Protein AF-A0A1G9K7R4-F1 (afdb_monomer)

Secondary structure (DSSP, 8-state):
---------------HHHHHHHHHHHHHHHHHHHHHHHHHHHHHHHH-GGGGGS-HHHHHHHHHHHHHH-SS--HHHHHHHHT--HHHHHHHHHT-

Foldseek 3Di:
DDDDDDDPPPPPPPPDPVVVVVVVVVVVLLVVLLVLLVVLLVVVCVVPVCSVVDDLLVSLVVSLVCLVVPPDDDPVNNVSCVPPDSVNSSVSVVVD

Mean predicted aligned error: 12.78 Å

Structure (mmCIF, N/CA/C/O backbone):
data_AF-A0A1G9K7R4-F1
#
_entry.id   AF-A0A1G9K7R4-F1
#
loop_
_atom_site.group_PDB
_atom_site.id
_atom_site.type_symbol
_atom_site.label_atom_id
_atom_site.label_alt_id
_atom_site.label_comp_id
_atom_site.label_asym_id
_atom_site.label_entity_id
_atom_site.label_seq_id
_atom_site.pdbx_PDB_ins_code
_atom_site.Cartn_x
_atom_site.Cartn_y
_atom_site.Cartn_z
_atom_site.occupancy
_atom_site.B_iso_or_equiv
_atom_site.auth_seq_id
_atom_site.auth_comp_id
_atom_site.auth_asym_id
_atom_site.auth_atom_id
_atom_site.pdbx_PDB_model_num
ATOM 1 N N . MET A 1 1 ? 27.585 -2.795 -66.118 1.00 44.84 1 MET A N 1
ATOM 2 C CA . MET A 1 1 ? 28.753 -2.962 -65.226 1.00 44.84 1 MET A CA 1
ATOM 3 C C . MET A 1 1 ? 28.796 -1.763 -64.285 1.00 44.84 1 MET A C 1
ATOM 5 O O . MET A 1 1 ? 28.727 -0.658 -64.799 1.00 44.84 1 MET A O 1
ATOM 9 N N . ALA A 1 2 ? 28.882 -2.030 -62.970 1.00 41.06 2 ALA A N 1
ATOM 10 C CA . ALA A 1 2 ? 28.893 -1.121 -61.799 1.00 41.06 2 ALA A CA 1
ATOM 11 C C . ALA A 1 2 ? 27.534 -0.468 -61.426 1.00 41.06 2 ALA A C 1
ATOM 13 O O . ALA A 1 2 ? 27.062 0.395 -62.151 1.00 41.06 2 ALA A O 1
ATOM 14 N N . TYR A 1 3 ? 26.742 -0.997 -60.468 1.00 36.97 3 TYR A N 1
ATOM 15 C CA . TYR A 1 3 ? 26.863 -0.949 -58.980 1.00 36.97 3 TYR A CA 1
ATOM 16 C C . TYR A 1 3 ? 26.876 0.496 -58.445 1.00 36.97 3 TYR A C 1
ATOM 18 O O . TYR A 1 3 ? 27.641 1.300 -58.948 1.00 36.97 3 TYR A O 1
ATOM 26 N N . PHE A 1 4 ? 26.173 0.923 -57.394 1.00 39.75 4 PHE A N 1
ATOM 27 C CA . PHE A 1 4 ? 25.068 0.437 -56.561 1.00 39.75 4 PHE A CA 1
ATOM 28 C C . PHE A 1 4 ? 24.702 1.659 -55.682 1.00 39.75 4 PHE A C 1
ATOM 30 O O . PHE A 1 4 ? 25.577 2.438 -55.315 1.00 39.75 4 PHE A O 1
ATOM 37 N N . SER A 1 5 ? 23.417 1.820 -55.394 1.00 41.62 5 SER A N 1
ATOM 38 C CA . SER A 1 5 ? 22.760 2.576 -54.320 1.00 41.62 5 SER A CA 1
ATOM 39 C C . SER A 1 5 ? 23.576 3.501 -53.393 1.00 41.62 5 SER A C 1
ATOM 41 O O . SER A 1 5 ? 24.390 3.070 -52.584 1.00 41.62 5 SER A O 1
ATOM 43 N N . ILE A 1 6 ? 23.208 4.782 -53.472 1.00 44.88 6 ILE A N 1
ATOM 44 C CA . ILE A 1 6 ? 23.091 5.803 -52.416 1.00 44.88 6 ILE A CA 1
ATOM 45 C C . ILE A 1 6 ? 23.391 5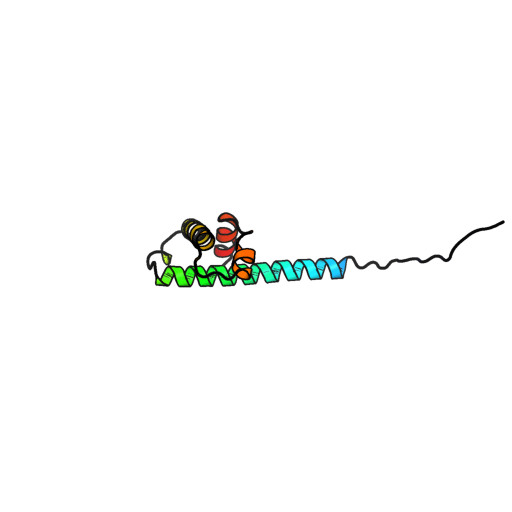.279 -50.997 1.00 44.88 6 ILE A C 1
ATOM 47 O O . ILE A 1 6 ? 22.604 4.541 -50.404 1.00 44.88 6 ILE A O 1
ATOM 51 N N . LEU A 1 7 ? 24.513 5.738 -50.440 1.00 42.84 7 LEU A N 1
ATOM 52 C CA . LEU A 1 7 ? 24.859 5.631 -49.024 1.00 42.84 7 LEU A CA 1
ATOM 53 C C . LEU A 1 7 ? 23.896 6.483 -48.185 1.00 42.84 7 LEU A C 1
ATOM 55 O O . LEU A 1 7 ? 24.132 7.665 -47.942 1.00 42.84 7 LEU A O 1
ATOM 59 N N . ILE A 1 8 ? 22.821 5.859 -47.711 1.00 45.91 8 ILE A N 1
ATOM 60 C CA . ILE A 1 8 ? 22.135 6.284 -46.494 1.00 45.91 8 ILE A CA 1
ATOM 61 C C . ILE A 1 8 ? 23.035 5.852 -45.331 1.00 45.91 8 ILE A C 1
ATOM 63 O O . ILE A 1 8 ? 23.064 4.684 -44.956 1.00 45.91 8 ILE A O 1
ATOM 67 N N . ASN A 1 9 ? 23.822 6.779 -44.784 1.00 37.09 9 ASN A N 1
ATOM 68 C CA . ASN A 1 9 ? 24.470 6.576 -43.492 1.00 37.09 9 ASN A CA 1
ATOM 69 C C . ASN A 1 9 ? 23.542 7.135 -42.407 1.00 37.09 9 ASN A C 1
ATOM 71 O O . ASN A 1 9 ? 23.673 8.276 -41.964 1.00 37.09 9 ASN A O 1
ATOM 75 N N . GLU A 1 10 ? 22.561 6.316 -42.030 1.00 46.81 10 GLU A N 1
ATOM 76 C CA . GLU A 1 10 ? 21.745 6.442 -40.821 1.00 46.81 10 GLU A CA 1
ATOM 77 C C . GLU A 1 10 ? 22.623 6.264 -39.570 1.00 46.81 10 GLU A C 1
ATOM 79 O O . GLU A 1 10 ? 22.520 5.288 -38.836 1.00 46.81 10 GLU A O 1
ATOM 84 N N . ASN A 1 11 ? 23.485 7.234 -39.273 1.00 47.09 11 ASN A N 1
ATOM 85 C CA . ASN A 1 11 ? 24.068 7.372 -37.939 1.00 47.09 11 ASN A CA 1
ATOM 86 C C . ASN A 1 11 ? 23.189 8.290 -37.078 1.00 47.09 11 ASN A C 1
ATOM 88 O O . ASN A 1 11 ? 23.624 9.313 -36.553 1.00 47.09 11 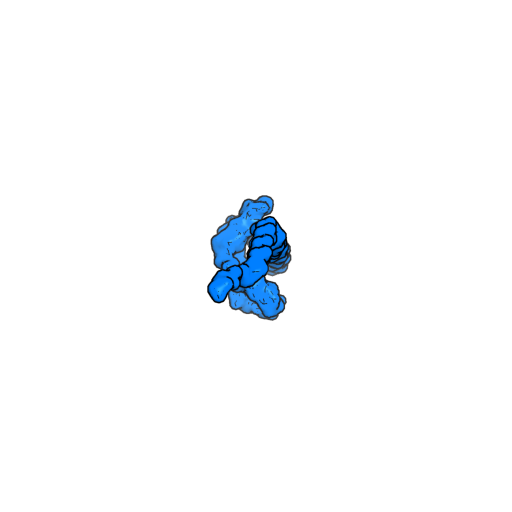ASN A O 1
ATOM 92 N N . SER A 1 12 ? 21.919 7.906 -36.917 1.00 44.88 12 SER A N 1
ATOM 93 C CA . SER A 1 12 ? 21.084 8.413 -35.825 1.00 44.88 12 SER A CA 1
ATOM 94 C C . SER A 1 12 ? 21.474 7.688 -34.542 1.00 44.88 12 SER A C 1
ATOM 96 O O . SER A 1 12 ? 20.811 6.763 -34.079 1.00 44.88 12 SER A O 1
ATOM 98 N N . ASN A 1 13 ? 22.591 8.124 -33.970 1.00 53.00 13 ASN A N 1
ATOM 99 C CA . ASN A 1 13 ? 23.028 7.768 -32.632 1.00 53.00 13 ASN A CA 1
ATOM 100 C C . ASN A 1 13 ? 22.098 8.419 -31.588 1.00 53.00 13 ASN A C 1
ATOM 102 O O . ASN A 1 13 ? 22.468 9.393 -30.936 1.00 53.00 13 ASN A O 1
ATOM 106 N N . ILE A 1 14 ? 20.871 7.903 -31.431 1.00 53.31 14 ILE A N 1
ATOM 107 C CA . ILE A 1 14 ? 19.978 8.289 -30.325 1.00 53.31 14 ILE A CA 1
ATOM 108 C C . ILE A 1 14 ? 19.676 7.090 -29.404 1.00 53.31 14 ILE A C 1
ATOM 110 O O . ILE A 1 14 ? 18.532 6.639 -29.317 1.00 53.31 14 ILE A O 1
ATOM 114 N N . PRO A 1 15 ? 20.662 6.573 -28.649 1.00 49.66 15 PRO A N 1
ATOM 115 C CA . PRO A 1 15 ? 20.386 5.722 -27.492 1.00 49.66 15 PRO A CA 1
ATOM 116 C C . PRO A 1 15 ? 19.823 6.509 -26.286 1.00 49.66 15 PRO A C 1
ATOM 118 O O . PRO A 1 15 ? 19.287 5.910 -25.358 1.00 49.66 15 PRO A O 1
ATOM 121 N N . THR A 1 16 ? 19.863 7.845 -26.291 1.00 55.84 16 THR A N 1
ATOM 122 C CA . THR A 1 16 ? 19.623 8.655 -25.080 1.00 55.84 16 THR A CA 1
ATOM 123 C C . THR A 1 16 ? 18.147 8.949 -24.794 1.00 55.84 16 THR A C 1
ATOM 125 O O . THR A 1 16 ? 17.703 8.833 -23.656 1.00 55.84 16 THR A O 1
ATOM 128 N N . VAL A 1 17 ? 17.333 9.279 -25.804 1.00 53.25 17 VAL A N 1
ATOM 129 C CA . VAL A 1 17 ? 15.932 9.696 -25.566 1.00 53.25 17 VAL A CA 1
ATOM 130 C C . VAL A 1 17 ? 15.048 8.505 -25.180 1.00 53.25 17 VAL A C 1
ATOM 132 O O . VAL A 1 17 ? 14.186 8.616 -24.309 1.00 53.25 17 VAL A O 1
ATOM 135 N N . LYS A 1 18 ? 15.302 7.332 -25.776 1.00 52.06 18 LYS A N 1
ATOM 136 C CA . LYS A 1 18 ? 14.557 6.098 -25.489 1.00 52.06 18 LYS A CA 1
ATOM 137 C C . LYS A 1 18 ? 14.874 5.547 -24.091 1.00 52.06 18 LYS A C 1
ATOM 139 O O . LYS A 1 18 ? 13.969 5.031 -23.442 1.00 52.06 18 LYS A O 1
ATOM 144 N N . ALA A 1 19 ? 16.115 5.705 -23.619 1.00 54.62 19 ALA A N 1
ATOM 145 C CA . ALA A 1 19 ? 16.519 5.374 -22.250 1.00 54.62 19 ALA A CA 1
ATOM 146 C C . ALA A 1 19 ? 15.920 6.362 -21.230 1.00 54.62 19 ALA A C 1
ATOM 148 O O . ALA A 1 19 ? 15.230 5.934 -20.310 1.00 54.62 19 ALA A O 1
ATOM 149 N N . MET A 1 20 ? 16.038 7.677 -21.468 1.00 55.19 20 MET A N 1
ATOM 150 C CA . MET A 1 20 ? 15.481 8.703 -20.569 1.00 55.19 20 MET A CA 1
ATOM 151 C C . MET A 1 20 ? 13.951 8.638 -20.436 1.00 55.19 20 MET A C 1
ATOM 153 O O . MET A 1 20 ? 13.411 8.897 -19.363 1.00 55.19 20 MET A O 1
ATOM 157 N N . MET A 1 21 ? 13.220 8.302 -21.507 1.00 51.84 21 MET A N 1
ATOM 158 C CA . MET A 1 21 ? 11.763 8.119 -21.431 1.00 51.84 21 MET A CA 1
ATOM 159 C C . MET A 1 21 ? 11.357 6.872 -20.639 1.00 51.84 21 MET A C 1
ATOM 161 O O . MET A 1 21 ? 10.274 6.857 -20.054 1.00 51.84 21 MET A O 1
ATOM 165 N N . LYS A 1 22 ? 12.191 5.827 -20.635 1.00 52.81 22 LYS A N 1
ATOM 166 C CA . LYS A 1 22 ? 11.921 4.584 -19.908 1.00 52.81 22 LYS A CA 1
ATOM 167 C C . LYS A 1 22 ? 12.217 4.743 -18.413 1.00 52.81 22 LYS A C 1
ATOM 169 O O . LYS A 1 22 ? 11.396 4.320 -17.604 1.00 52.81 22 LYS A O 1
ATOM 174 N N . ASP A 1 23 ? 13.298 5.442 -18.064 1.00 51.84 23 ASP A N 1
ATOM 175 C CA . ASP A 1 23 ? 13.610 5.802 -16.672 1.00 51.84 23 ASP A CA 1
ATOM 176 C C . ASP A 1 23 ? 12.514 6.675 -16.054 1.00 51.84 23 ASP A C 1
ATOM 178 O O . ASP A 1 23 ? 11.928 6.310 -15.040 1.00 51.84 23 ASP A O 1
ATOM 182 N N . LYS A 1 24 ? 12.115 7.761 -16.736 1.00 54.94 24 LYS A N 1
ATOM 183 C CA . LYS A 1 24 ? 11.067 8.663 -16.225 1.00 54.94 24 LYS A CA 1
ATOM 184 C C . LYS A 1 24 ? 9.732 7.971 -15.954 1.00 54.94 24 LYS A C 1
ATOM 186 O O . LYS A 1 24 ? 9.010 8.388 -15.055 1.00 54.94 24 LYS A O 1
ATOM 191 N N . ARG A 1 25 ? 9.368 6.964 -16.756 1.00 58.09 25 ARG A N 1
ATOM 192 C CA . ARG A 1 25 ? 8.125 6.201 -16.559 1.00 58.09 25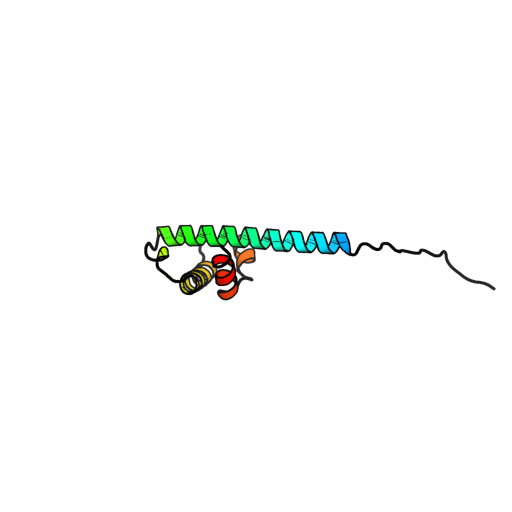 ARG A CA 1
ATOM 193 C C . ARG A 1 25 ? 8.212 5.295 -15.335 1.00 58.09 25 ARG A C 1
ATOM 195 O O . ARG A 1 25 ? 7.262 5.250 -14.570 1.00 58.09 25 ARG A O 1
ATOM 202 N N . THR A 1 26 ? 9.359 4.654 -15.131 1.00 60.03 26 THR A N 1
ATOM 203 C CA . THR A 1 26 ? 9.606 3.784 -13.973 1.00 60.03 26 THR A CA 1
ATOM 204 C C . THR A 1 26 ? 9.545 4.574 -12.664 1.00 60.03 26 THR A C 1
ATOM 206 O O . THR A 1 26 ? 8.871 4.152 -11.728 1.00 60.03 26 THR A O 1
ATOM 209 N N . ASP A 1 27 ? 10.144 5.767 -12.632 1.00 62.72 27 ASP A N 1
ATOM 210 C CA . ASP A 1 27 ? 10.074 6.658 -11.466 1.00 62.72 27 ASP A CA 1
ATOM 211 C C . ASP A 1 27 ? 8.653 7.182 -11.208 1.00 62.72 27 ASP A C 1
ATOM 213 O O . ASP A 1 27 ? 8.198 7.246 -10.065 1.00 62.72 27 ASP A O 1
ATOM 217 N N . LEU A 1 28 ? 7.921 7.538 -12.272 1.00 66.81 28 LEU A N 1
ATOM 218 C CA . LEU A 1 28 ? 6.531 7.994 -12.172 1.00 66.81 28 LEU A CA 1
ATOM 219 C C . LEU A 1 28 ? 5.605 6.910 -11.621 1.00 66.81 28 LEU A C 1
ATOM 221 O O . LEU A 1 28 ? 4.716 7.214 -10.824 1.00 66.81 28 LEU A O 1
ATOM 225 N N . ASP A 1 29 ? 5.793 5.667 -12.052 1.00 75.50 29 ASP A N 1
ATOM 226 C CA . ASP A 1 29 ? 4.989 4.547 -11.580 1.00 75.50 29 ASP A CA 1
ATOM 227 C C . ASP A 1 29 ? 5.353 4.186 -10.134 1.00 75.50 29 ASP A C 1
ATOM 229 O O . ASP A 1 29 ? 4.446 3.982 -9.328 1.00 75.50 29 ASP A O 1
ATOM 233 N N . GLY A 1 30 ? 6.637 4.240 -9.759 1.00 77.19 30 GLY A N 1
ATOM 234 C CA . GLY A 1 30 ? 7.086 4.050 -8.376 1.00 77.19 30 GLY A CA 1
ATOM 235 C C . GLY A 1 30 ? 6.524 5.094 -7.404 1.00 77.19 30 GLY A C 1
ATOM 236 O O . GLY A 1 30 ? 6.028 4.748 -6.332 1.00 77.19 30 GLY A O 1
ATOM 237 N N . GLU A 1 31 ? 6.510 6.372 -7.789 1.00 81.31 31 GLU A N 1
ATOM 238 C CA . GLU A 1 31 ? 5.927 7.445 -6.971 1.00 81.31 31 GLU A CA 1
ATOM 239 C C . GLU A 1 31 ? 4.402 7.296 -6.833 1.00 81.31 31 GLU A C 1
ATOM 241 O O . GLU A 1 31 ? 3.844 7.480 -5.747 1.00 81.31 31 GLU A O 1
ATOM 246 N N . LYS A 1 32 ? 3.703 6.910 -7.911 1.00 83.88 32 LYS A N 1
ATOM 247 C CA . LYS A 1 32 ? 2.261 6.611 -7.856 1.00 83.88 32 LYS A CA 1
ATOM 248 C C . LYS A 1 32 ? 1.965 5.417 -6.952 1.00 83.88 32 LYS A C 1
ATOM 250 O O . LYS A 1 32 ? 1.056 5.502 -6.128 1.00 83.88 32 LYS A O 1
ATOM 255 N N . GLN A 1 33 ? 2.737 4.338 -7.081 1.00 84.19 33 GLN A N 1
ATOM 256 C CA . GLN A 1 33 ? 2.637 3.157 -6.224 1.00 84.19 33 GLN A CA 1
ATOM 257 C C . GLN A 1 33 ? 2.852 3.541 -4.761 1.00 84.19 33 GLN A C 1
ATOM 259 O O . GLN A 1 33 ? 2.019 3.219 -3.919 1.00 84.19 33 GLN A O 1
ATOM 264 N N . LYS A 1 34 ? 3.902 4.311 -4.458 1.00 84.94 34 LYS A N 1
ATOM 265 C CA . LYS A 1 34 ? 4.187 4.794 -3.104 1.00 84.94 34 LYS A CA 1
ATOM 266 C C . LYS A 1 34 ? 3.027 5.603 -2.525 1.00 84.94 34 LYS A C 1
ATOM 268 O O . LYS A 1 34 ? 2.585 5.324 -1.412 1.00 84.94 34 LYS A O 1
ATOM 273 N N . ARG A 1 35 ? 2.493 6.576 -3.271 1.00 86.31 35 ARG A N 1
ATOM 274 C CA . ARG A 1 35 ? 1.346 7.390 -2.822 1.00 86.31 35 ARG A CA 1
ATOM 275 C C . ARG A 1 35 ? 0.110 6.550 -2.546 1.00 86.31 35 ARG A C 1
ATOM 277 O O . ARG A 1 35 ? -0.568 6.777 -1.546 1.00 86.31 35 ARG A O 1
ATOM 284 N N . LEU A 1 36 ? -0.171 5.585 -3.415 1.00 86.31 36 LEU A N 1
ATOM 285 C CA . LEU A 1 36 ? -1.296 4.678 -3.249 1.00 86.31 36 LEU A CA 1
ATOM 286 C C . LEU A 1 36 ? -1.120 3.794 -2.007 1.00 86.31 36 LEU A C 1
ATOM 288 O O . LEU A 1 36 ? -2.049 3.678 -1.213 1.00 86.31 36 LEU A O 1
ATOM 292 N N . LEU A 1 37 ? 0.079 3.245 -1.784 1.00 85.62 37 LEU A N 1
ATOM 293 C CA . LEU A 1 37 ? 0.393 2.464 -0.584 1.00 85.62 37 LEU A CA 1
ATOM 294 C C . LEU A 1 37 ? 0.243 3.302 0.693 1.00 85.62 37 LEU A C 1
ATOM 296 O O . LEU A 1 37 ? -0.385 2.842 1.640 1.00 85.62 37 LEU A O 1
ATOM 300 N N . LEU A 1 38 ? 0.747 4.540 0.717 1.00 85.56 38 LEU A N 1
AT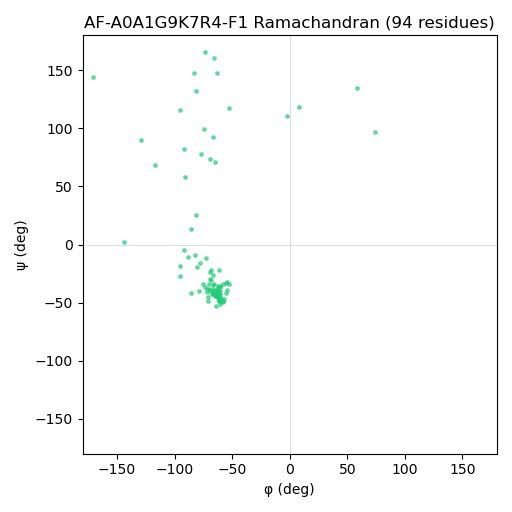OM 301 C CA . LEU A 1 38 ? 0.601 5.441 1.868 1.00 85.56 38 LEU A CA 1
ATOM 302 C C . LEU A 1 38 ? -0.864 5.776 2.160 1.00 85.56 38 LEU A C 1
ATOM 304 O O . LEU A 1 38 ? -1.272 5.781 3.320 1.00 85.56 38 LEU A O 1
ATOM 308 N N . ARG A 1 39 ? -1.664 6.021 1.116 1.00 87.00 39 ARG A N 1
ATOM 309 C CA . ARG A 1 39 ? -3.105 6.238 1.260 1.00 87.00 39 ARG A CA 1
ATOM 310 C C . ARG A 1 39 ? -3.792 5.011 1.857 1.00 87.00 39 ARG A C 1
ATOM 312 O O . ARG A 1 39 ? -4.546 5.163 2.809 1.00 87.00 39 ARG A O 1
ATOM 319 N N . LEU A 1 40 ? -3.509 3.814 1.343 1.00 85.38 40 LEU A N 1
ATOM 320 C CA . LEU A 1 40 ? -4.094 2.573 1.856 1.00 85.38 40 LEU A CA 1
ATOM 321 C C . LEU A 1 40 ? -3.669 2.296 3.306 1.00 85.38 40 LEU A C 1
ATOM 323 O O . LEU A 1 40 ? -4.496 1.895 4.115 1.00 85.38 40 LEU A O 1
ATOM 327 N N . VAL A 1 41 ? -2.410 2.562 3.669 1.00 84.81 41 VAL A N 1
ATOM 328 C CA . VAL A 1 41 ? -1.946 2.470 5.065 1.00 84.81 41 VAL A CA 1
ATOM 329 C C . VAL A 1 41 ? -2.691 3.462 5.961 1.00 84.81 41 VAL A C 1
ATOM 331 O O . VAL A 1 41 ? -3.067 3.099 7.072 1.00 84.81 41 VAL A O 1
ATOM 334 N N . ALA A 1 42 ? -2.943 4.686 5.489 1.00 84.31 42 ALA A N 1
ATOM 335 C CA . ALA A 1 42 ? -3.717 5.681 6.228 1.00 84.31 42 ALA A CA 1
ATOM 336 C C . ALA A 1 42 ? -5.200 5.293 6.374 1.00 84.31 42 ALA A C 1
ATOM 338 O O . ALA A 1 42 ? -5.791 5.505 7.426 1.00 84.31 42 ALA A O 1
ATOM 339 N N . GLU A 1 43 ? -5.808 4.702 5.345 1.00 85.19 43 GLU A N 1
ATOM 340 C CA . GLU A 1 43 ? -7.171 4.162 5.429 1.00 85.19 43 GLU A CA 1
ATOM 341 C C . GLU A 1 43 ? -7.229 2.987 6.418 1.00 85.19 43 GLU A C 1
ATOM 343 O O . GLU A 1 43 ? -8.107 2.936 7.280 1.00 85.19 43 GLU A O 1
ATOM 348 N N . MET A 1 44 ? -6.246 2.084 6.373 1.00 81.88 44 MET A N 1
ATOM 349 C CA . MET A 1 44 ? -6.153 0.977 7.322 1.00 81.88 44 MET A CA 1
ATOM 350 C C . MET A 1 44 ? -5.919 1.461 8.754 1.00 81.88 44 MET A C 1
ATOM 352 O O . MET A 1 44 ? -6.538 0.917 9.664 1.00 81.88 44 MET A O 1
ATOM 356 N N . SER A 1 45 ? -5.095 2.489 8.973 1.00 82.19 45 SER A N 1
ATOM 357 C CA . SER A 1 45 ? -4.826 3.021 10.316 1.00 82.19 45 SER A CA 1
ATOM 358 C C . SER A 1 45 ? -6.027 3.737 10.939 1.00 82.19 45 SER A C 1
ATOM 360 O O . SER A 1 45 ? -6.136 3.790 12.163 1.00 82.19 45 SER A O 1
ATOM 362 N N . GLN A 1 46 ? -6.968 4.230 10.124 1.00 81.88 46 GLN A N 1
ATOM 363 C CA . GLN A 1 46 ? -8.257 4.729 10.618 1.00 81.88 46 GLN A CA 1
ATOM 364 C C . GLN A 1 46 ? -9.141 3.604 11.171 1.00 81.88 46 GLN A C 1
ATOM 366 O O . GLN A 1 46 ? -9.928 3.838 12.085 1.00 81.88 46 GLN A O 1
ATOM 371 N N . THR A 1 47 ? -9.018 2.390 10.627 1.00 79.81 47 THR A N 1
ATOM 372 C CA . THR A 1 47 ? -9.806 1.219 11.050 1.00 79.81 47 THR A CA 1
ATOM 373 C C . THR A 1 47 ? -9.102 0.328 12.075 1.00 79.81 47 THR A C 1
ATOM 375 O O . THR A 1 47 ? -9.768 -0.338 12.862 1.00 79.81 47 THR A O 1
ATOM 378 N N . ASP A 1 48 ? -7.769 0.317 12.076 1.00 73.75 48 ASP A N 1
ATOM 379 C CA . ASP A 1 48 ? -6.901 -0.497 12.928 1.00 73.75 48 ASP A CA 1
ATOM 380 C C . ASP A 1 48 ? -5.869 0.435 13.584 1.00 73.75 48 ASP A C 1
ATOM 382 O O . ASP A 1 48 ? -4.803 0.709 13.031 1.00 73.75 48 ASP A O 1
ATOM 386 N N . THR A 1 49 ? -6.210 0.973 14.760 1.00 70.94 49 THR A N 1
ATOM 387 C CA . THR A 1 49 ? -5.361 1.921 15.509 1.00 70.94 49 THR A CA 1
ATOM 388 C C . THR A 1 49 ? -4.017 1.306 15.913 1.00 70.94 49 THR A C 1
ATOM 390 O O . THR A 1 49 ? -3.044 2.032 16.115 1.00 70.94 49 THR A O 1
ATOM 393 N N . ASP A 1 50 ? -3.934 -0.025 15.977 1.00 77.38 50 ASP A N 1
ATOM 394 C CA . ASP A 1 50 ? -2.717 -0.741 16.353 1.00 77.38 50 ASP A CA 1
ATOM 395 C C . ASP A 1 50 ? -1.702 -0.806 15.198 1.00 77.38 50 ASP A C 1
ATOM 397 O O . ASP A 1 50 ? -0.512 -1.026 15.411 1.00 77.38 50 ASP A O 1
ATOM 401 N N . LEU A 1 51 ? -2.131 -0.532 13.958 1.00 77.12 51 LEU A N 1
ATOM 402 C CA . LEU A 1 51 ? -1.305 -0.659 12.754 1.00 77.12 51 LEU A CA 1
ATOM 403 C C . LEU A 1 51 ? 0.004 0.145 12.822 1.00 77.12 51 LEU A C 1
ATOM 405 O O . LEU A 1 51 ? 1.019 -0.311 12.302 1.00 77.12 51 LEU A O 1
ATOM 409 N N . TYR A 1 52 ? 0.008 1.305 13.485 1.00 69.69 52 TYR A N 1
ATOM 410 C CA . TYR A 1 52 ? 1.208 2.138 13.649 1.00 69.69 52 TYR A CA 1
ATOM 411 C C . TYR A 1 52 ? 2.282 1.517 14.551 1.00 69.69 52 TYR A C 1
ATOM 413 O O . TYR A 1 52 ? 3.452 1.877 14.434 1.00 69.69 52 TYR A O 1
ATOM 421 N N . TYR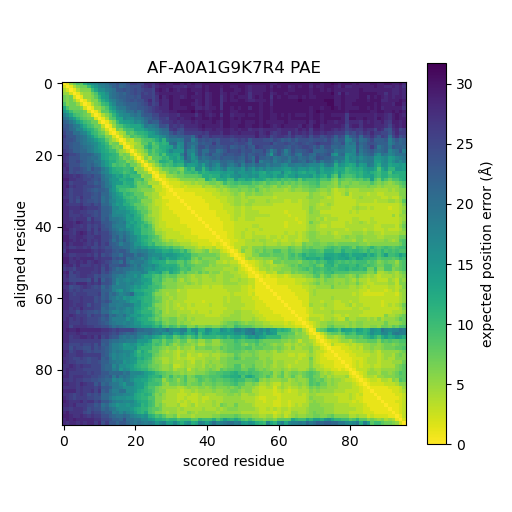 A 1 53 ? 1.908 0.588 15.430 1.00 78.88 53 TYR A N 1
ATOM 422 C CA . TYR A 1 53 ? 2.833 -0.106 16.328 1.00 78.88 53 TYR A CA 1
ATOM 423 C C . TYR A 1 53 ? 3.370 -1.407 15.725 1.00 78.88 53 TYR A C 1
ATOM 425 O O . TYR A 1 53 ? 4.234 -2.063 16.310 1.00 78.88 53 TYR A O 1
ATOM 433 N N . HIS A 1 54 ? 2.881 -1.786 14.544 1.00 81.19 54 HIS A N 1
ATOM 434 C CA . HIS A 1 54 ? 3.324 -2.986 13.861 1.00 81.19 54 HIS A CA 1
ATOM 435 C C . HIS A 1 54 ? 4.618 -2.734 13.074 1.00 81.19 54 HIS A C 1
ATOM 437 O O . HIS A 1 54 ? 4.824 -1.655 12.515 1.00 81.19 54 HIS A O 1
ATOM 443 N N . PRO A 1 55 ? 5.492 -3.748 12.954 1.00 83.75 55 PRO A N 1
ATOM 444 C CA . PRO A 1 55 ? 6.657 -3.646 12.090 1.00 83.75 55 PRO A CA 1
ATOM 445 C C . PRO A 1 55 ? 6.229 -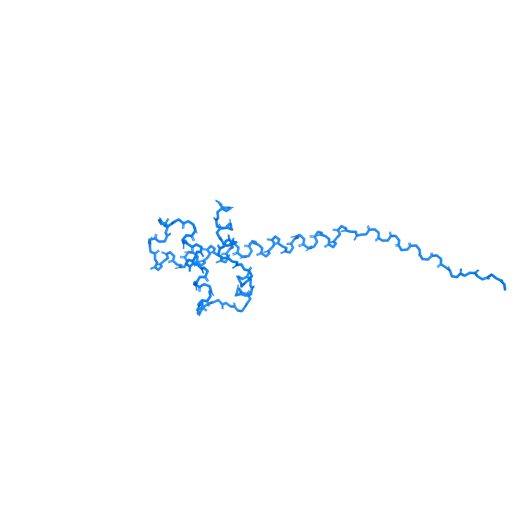3.491 10.626 1.00 83.75 55 PRO A C 1
ATOM 447 O O . PRO A 1 55 ? 5.236 -4.078 10.187 1.00 83.75 55 PRO A O 1
ATOM 450 N N . THR A 1 56 ? 7.025 -2.762 9.839 1.00 83.94 56 THR A N 1
ATOM 451 C CA . THR A 1 56 ? 6.756 -2.490 8.415 1.00 83.94 56 THR A CA 1
ATOM 452 C C . THR A 1 56 ? 6.502 -3.761 7.603 1.00 83.94 56 THR A C 1
ATOM 454 O O . THR A 1 56 ? 5.668 -3.756 6.705 1.00 83.94 56 THR A O 1
ATOM 457 N N . SER A 1 57 ? 7.164 -4.872 7.941 1.00 81.81 57 SER A N 1
ATOM 458 C CA . SER A 1 57 ? 6.936 -6.183 7.321 1.00 81.81 57 SER A CA 1
ATOM 459 C C . SER A 1 57 ? 5.519 -6.719 7.559 1.00 81.81 57 SER A C 1
ATOM 461 O O . SER A 1 57 ? 4.885 -7.211 6.628 1.00 81.81 57 SER A O 1
ATOM 463 N N . ALA A 1 58 ? 4.990 -6.581 8.779 1.00 84.56 58 ALA A N 1
ATOM 464 C CA . ALA A 1 58 ? 3.627 -6.990 9.108 1.00 84.56 58 ALA A CA 1
ATOM 465 C C . ALA A 1 58 ? 2.589 -6.077 8.440 1.00 84.56 58 ALA A C 1
ATOM 467 O O . ALA A 1 58 ? 1.576 -6.567 7.940 1.00 84.56 58 ALA A O 1
ATOM 468 N N . ILE A 1 59 ? 2.857 -4.766 8.378 1.00 85.12 59 ILE A N 1
ATOM 469 C CA . ILE A 1 59 ? 2.015 -3.809 7.645 1.00 85.12 59 ILE A CA 1
ATOM 470 C C . ILE A 1 59 ? 1.993 -4.172 6.157 1.00 85.12 59 ILE A C 1
ATOM 472 O O . ILE A 1 59 ? 0.917 -4.294 5.583 1.00 85.12 59 ILE A O 1
ATOM 476 N N . ALA A 1 60 ? 3.152 -4.421 5.543 1.00 86.56 60 ALA A N 1
ATOM 477 C CA . ALA A 1 60 ? 3.260 -4.790 4.133 1.00 86.56 60 ALA A CA 1
ATOM 478 C C . ALA A 1 60 ? 2.509 -6.088 3.803 1.00 86.56 60 ALA A C 1
ATOM 480 O O . ALA A 1 60 ? 1.834 -6.169 2.776 1.00 86.56 60 ALA A O 1
ATOM 481 N N . GLN A 1 61 ? 2.576 -7.089 4.687 1.00 85.94 61 GLN A N 1
ATOM 482 C CA . GLN A 1 61 ? 1.832 -8.335 4.523 1.00 85.94 61 GLN A CA 1
ATOM 483 C C . GLN A 1 61 ? 0.318 -8.091 4.573 1.00 85.94 61 GLN A C 1
ATOM 485 O O . GLN A 1 61 ? -0.378 -8.436 3.612 1.00 85.94 61 GLN A O 1
ATOM 490 N N . LYS A 1 62 ? -0.172 -7.426 5.633 1.00 84.81 62 LYS A N 1
ATOM 491 C CA . LYS A 1 62 ? -1.589 -7.050 5.778 1.00 84.81 62 LYS A CA 1
ATOM 492 C C . LYS A 1 62 ? -2.073 -6.224 4.578 1.00 84.81 62 LYS A C 1
ATOM 494 O O . LYS A 1 62 ? -3.163 -6.466 4.066 1.00 84.81 62 LYS A O 1
ATOM 499 N N . LEU A 1 63 ? -1.257 -5.286 4.100 1.00 84.38 63 LEU A N 1
ATOM 500 C CA . LEU A 1 63 ? -1.564 -4.422 2.963 1.00 84.38 63 LEU A CA 1
ATOM 501 C C . LEU A 1 63 ? -1.655 -5.216 1.656 1.00 84.38 63 LEU A C 1
ATOM 503 O O . LEU A 1 63 ? -2.592 -5.015 0.893 1.00 84.38 63 LEU A O 1
ATOM 507 N N . SER A 1 64 ? -0.742 -6.163 1.412 1.00 85.12 64 SER A N 1
ATOM 508 C CA . SER A 1 64 ? -0.798 -7.017 0.214 1.00 85.12 64 SER A CA 1
ATOM 509 C C . SER A 1 64 ? -2.067 -7.876 0.178 1.00 85.12 64 SER A C 1
ATOM 511 O O . SER A 1 64 ? -2.697 -8.039 -0.871 1.00 85.12 64 SER A O 1
ATOM 513 N N . GLU A 1 65 ? -2.502 -8.369 1.340 1.00 84.56 65 GLU A N 1
ATOM 514 C CA . GLU A 1 65 ? -3.759 -9.100 1.467 1.00 84.56 65 GLU A CA 1
ATOM 515 C C . GLU A 1 65 ? -4.962 -8.179 1.266 1.00 84.56 65 GLU A C 1
ATOM 517 O O . GLU A 1 65 ? -5.924 -8.564 0.601 1.00 84.56 65 GLU A O 1
ATOM 522 N N . HIS A 1 66 ? -4.902 -6.960 1.807 1.00 80.44 66 HIS A N 1
ATOM 523 C CA . HIS A 1 66 ? -5.941 -5.949 1.643 1.00 80.44 66 HIS A CA 1
ATOM 524 C C . HIS A 1 66 ? -6.108 -5.554 0.170 1.00 80.44 66 HIS A C 1
ATOM 526 O O . HIS A 1 66 ? -7.224 -5.562 -0.339 1.00 80.44 66 HIS A O 1
ATOM 532 N N . VAL A 1 67 ? -5.006 -5.325 -0.550 1.00 80.12 67 VAL A N 1
ATOM 533 C CA . VAL A 1 67 ? -4.977 -5.045 -1.997 1.00 80.12 67 VAL A CA 1
ATOM 534 C C . VAL A 1 67 ? -5.527 -6.220 -2.808 1.00 80.12 67 VAL A C 1
ATOM 536 O O . VAL A 1 67 ? -6.283 -6.024 -3.759 1.00 80.12 67 VAL A O 1
ATOM 539 N N . SER A 1 68 ? -5.202 -7.454 -2.414 1.00 76.31 68 SER A N 1
ATOM 540 C CA . SER A 1 68 ? -5.700 -8.662 -3.087 1.00 76.31 68 SER A CA 1
ATOM 541 C C . SER A 1 68 ? -7.213 -8.845 -2.921 1.00 76.31 68 SER A C 1
ATOM 543 O O . SER A 1 68 ? -7.885 -9.310 -3.844 1.00 76.31 68 SER A O 1
ATOM 545 N N . LYS A 1 69 ? -7.749 -8.455 -1.757 1.00 75.88 69 LYS A N 1
ATOM 546 C CA . LYS A 1 69 ? -9.173 -8.544 -1.396 1.00 75.88 69 LYS A CA 1
ATOM 547 C C . LYS A 1 69 ? -9.985 -7.304 -1.803 1.00 75.88 69 LYS A C 1
ATOM 549 O O . LYS A 1 69 ? -11.207 -7.343 -1.710 1.00 75.88 69 LYS A O 1
ATOM 554 N N . ALA A 1 70 ? -9.322 -6.226 -2.222 1.00 66.31 70 ALA A N 1
ATOM 555 C CA . ALA A 1 70 ? -9.839 -4.861 -2.190 1.00 66.31 70 ALA A CA 1
ATOM 556 C C . ALA A 1 70 ? -11.213 -4.662 -2.864 1.00 66.31 70 ALA A C 1
ATOM 558 O O . ALA A 1 70 ? -11.318 -4.775 -4.088 1.00 66.31 70 ALA A O 1
ATOM 559 N N . PRO A 1 71 ? -12.243 -4.255 -2.099 1.00 61.34 71 PRO A N 1
ATOM 560 C CA . PRO A 1 71 ? -13.539 -3.832 -2.626 1.00 61.34 71 PRO A CA 1
ATOM 561 C C . PRO A 1 71 ? -13.605 -2.341 -3.038 1.00 61.34 71 PRO A C 1
ATOM 563 O O . PRO A 1 71 ? -14.698 -1.835 -3.271 1.00 61.34 71 PRO A O 1
ATOM 566 N N . GLY A 1 72 ? -12.474 -1.627 -3.148 1.00 70.31 72 GLY A N 1
ATOM 567 C CA . GLY A 1 72 ? -12.452 -0.179 -3.440 1.00 70.31 72 GLY A CA 1
ATOM 568 C C . GLY A 1 72 ? -11.314 0.332 -4.333 1.00 70.31 72 GLY A C 1
ATOM 569 O O . GLY A 1 72 ? -11.244 1.531 -4.582 1.00 70.31 72 GLY A O 1
ATOM 570 N N . LEU A 1 73 ? -10.433 -0.547 -4.825 1.00 79.00 73 LEU A N 1
ATOM 571 C CA . LEU A 1 73 ? -9.375 -0.177 -5.772 1.00 79.00 73 LEU A CA 1
ATOM 572 C C . LEU A 1 73 ? -9.942 -0.118 -7.193 1.00 79.00 73 LEU A C 1
ATOM 574 O O . LEU A 1 73 ? -10.598 -1.062 -7.643 1.00 79.00 73 LEU A O 1
ATOM 578 N N . SER A 1 74 ? -9.654 0.960 -7.920 1.00 80.44 74 SER A N 1
ATOM 579 C CA . SER A 1 74 ? -9.945 1.022 -9.354 1.00 80.44 74 SER A CA 1
ATOM 580 C C . SER A 1 74 ? -9.093 0.010 -10.133 1.00 80.44 74 SER A C 1
ATOM 582 O O . SER A 1 74 ? -8.054 -0.454 -9.660 1.00 80.44 74 SER A O 1
ATOM 584 N N . SER A 1 75 ? -9.517 -0.336 -11.353 1.00 80.06 75 SER A N 1
ATOM 585 C CA . SER A 1 75 ? -8.771 -1.260 -12.225 1.00 80.06 75 SER A CA 1
ATOM 586 C C . SER A 1 75 ? -7.320 -0.811 -12.442 1.00 80.06 75 SER A C 1
ATOM 588 O O . SER A 1 75 ? -6.410 -1.640 -12.433 1.00 80.06 75 SER A O 1
ATOM 590 N N . ASP A 1 76 ? -7.099 0.495 -12.590 1.00 79.44 76 ASP A N 1
ATOM 591 C CA . ASP A 1 76 ? -5.776 1.071 -12.838 1.00 79.44 76 ASP A CA 1
ATOM 592 C C . ASP A 1 76 ? -4.882 0.990 -11.596 1.00 79.44 76 ASP A C 1
ATOM 594 O O . ASP A 1 76 ? -3.735 0.554 -11.677 1.00 79.44 76 ASP A O 1
ATOM 598 N N . GLU A 1 77 ? -5.415 1.339 -10.423 1.00 81.19 77 GLU A N 1
ATOM 599 C CA . GLU A 1 77 ? -4.703 1.218 -9.146 1.00 81.19 77 GLU A CA 1
ATOM 600 C C . GLU A 1 77 ? -4.383 -0.240 -8.820 1.00 81.19 77 GLU A C 1
ATOM 602 O O . GLU A 1 77 ? -3.275 -0.565 -8.388 1.00 81.19 77 GLU A O 1
ATOM 607 N N . ARG A 1 78 ? -5.333 -1.142 -9.086 1.00 79.81 78 ARG A N 1
ATOM 608 C CA . ARG A 1 78 ? -5.110 -2.573 -8.930 1.00 79.81 78 ARG A CA 1
ATOM 609 C C . ARG A 1 78 ? -3.988 -3.023 -9.849 1.00 79.81 78 ARG A C 1
ATOM 611 O O . ARG A 1 78 ? -3.072 -3.666 -9.354 1.00 79.81 78 ARG A O 1
ATOM 618 N N . SER A 1 79 ? -3.999 -2.638 -11.126 1.00 81.69 79 SER A N 1
ATOM 619 C CA . SER A 1 79 ? -2.938 -2.977 -12.084 1.00 81.69 79 SER A CA 1
ATOM 620 C C . SER A 1 79 ? -1.568 -2.437 -11.663 1.00 81.69 79 SER A C 1
ATOM 622 O O . SER A 1 79 ? -0.565 -3.122 -11.855 1.00 81.69 79 SER A O 1
ATOM 624 N N . LEU A 1 80 ? -1.515 -1.246 -11.057 1.00 79.69 80 LEU A N 1
ATOM 625 C CA . LEU A 1 80 ? -0.281 -0.670 -10.514 1.00 79.69 80 LEU A CA 1
ATOM 626 C C . LEU A 1 80 ? 0.268 -1.474 -9.329 1.00 79.69 80 LEU A C 1
ATOM 628 O O . LEU A 1 80 ? 1.485 -1.566 -9.177 1.00 79.69 80 LEU A O 1
ATOM 632 N N . LEU A 1 81 ? -0.604 -2.067 -8.509 1.00 79.44 81 LEU A N 1
ATOM 633 C CA . LEU A 1 81 ? -0.213 -2.846 -7.330 1.00 79.44 81 LEU A CA 1
ATOM 634 C C . LEU A 1 81 ? -0.114 -4.358 -7.574 1.00 79.44 81 LEU A C 1
ATOM 636 O O . LEU A 1 81 ? 0.539 -5.042 -6.797 1.00 79.44 81 LEU A O 1
ATOM 640 N N . THR A 1 82 ? -0.719 -4.907 -8.635 1.00 72.44 82 THR A N 1
ATOM 641 C CA . THR A 1 82 ? -0.739 -6.371 -8.856 1.00 72.44 82 THR A CA 1
ATOM 642 C C . THR A 1 82 ? 0.656 -6.926 -9.144 1.00 72.44 82 THR A C 1
ATOM 644 O O . THR A 1 82 ? 0.917 -8.097 -8.890 1.00 72.44 82 THR A O 1
ATOM 647 N N . GLY A 1 83 ? 1.549 -6.091 -9.681 1.00 75.25 83 GLY A N 1
ATOM 648 C CA . GLY A 1 83 ? 2.950 -6.440 -9.913 1.00 75.25 83 GLY A CA 1
ATOM 649 C C . GLY A 1 83 ? 3.849 -6.300 -8.683 1.00 75.25 83 GLY A C 1
ATOM 650 O O . GLY A 1 83 ? 5.000 -6.717 -8.748 1.00 75.25 83 GLY A O 1
ATOM 651 N N . LEU A 1 84 ? 3.350 -5.720 -7.585 1.00 77.06 84 LEU A N 1
ATOM 652 C CA . LEU A 1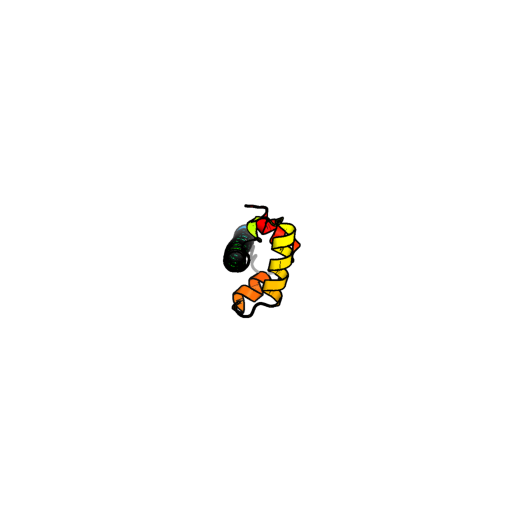 84 ? 4.113 -5.510 -6.358 1.00 77.06 84 LEU A CA 1
ATOM 653 C C . LEU A 1 84 ? 3.859 -6.657 -5.380 1.00 77.06 84 LEU A C 1
ATOM 655 O O . LEU A 1 84 ? 2.753 -6.838 -4.869 1.00 77.06 84 LEU A O 1
ATOM 659 N N . GLY A 1 85 ? 4.907 -7.421 -5.083 1.00 79.12 85 GLY A N 1
ATOM 660 C CA . GLY A 1 85 ? 4.874 -8.393 -4.002 1.00 79.12 85 GLY A CA 1
ATOM 661 C C . GLY A 1 85 ? 4.929 -7.710 -2.634 1.00 79.12 85 GLY A C 1
ATOM 662 O O . GLY A 1 85 ? 5.329 -6.555 -2.498 1.00 79.12 85 GLY A O 1
ATOM 663 N N . TRP A 1 86 ? 4.608 -8.456 -1.576 1.00 82.19 86 TRP A N 1
ATOM 664 C CA . TRP A 1 86 ? 4.725 -7.965 -0.195 1.00 82.19 86 TRP A CA 1
ATOM 665 C C . TRP A 1 86 ? 6.134 -7.434 0.135 1.00 82.19 86 TRP A C 1
ATOM 667 O O . TRP A 1 86 ? 6.264 -6.481 0.898 1.00 82.19 86 TRP A O 1
ATOM 677 N N . ARG A 1 87 ? 7.189 -8.015 -0.464 1.00 81.88 87 ARG A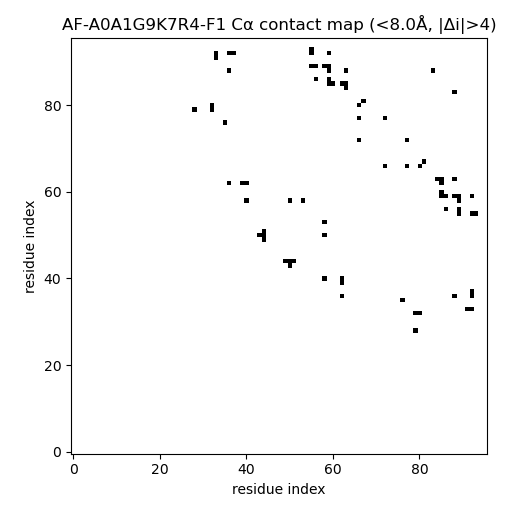 N 1
ATOM 678 C CA . ARG A 1 87 ? 8.575 -7.540 -0.310 1.00 81.88 87 ARG A CA 1
ATOM 679 C C . ARG A 1 87 ? 8.785 -6.176 -0.949 1.00 81.88 87 ARG A C 1
ATOM 681 O O . ARG A 1 87 ? 9.423 -5.328 -0.339 1.00 81.88 87 ARG A O 1
ATOM 688 N N . ASP A 1 88 ? 8.241 -5.962 -2.141 1.00 83.12 88 ASP A N 1
ATOM 6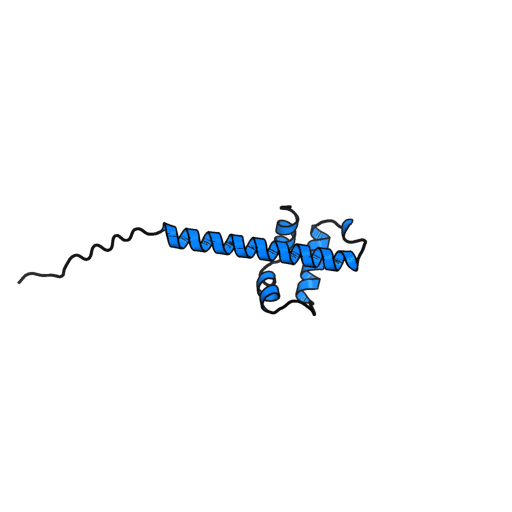89 C CA . ASP A 1 88 ? 8.372 -4.687 -2.847 1.00 83.12 88 ASP A CA 1
ATOM 690 C C . ASP A 1 88 ? 7.617 -3.591 -2.094 1.00 83.12 88 ASP A C 1
ATOM 692 O O . ASP A 1 88 ? 8.150 -2.510 -1.871 1.00 83.12 88 ASP A O 1
ATOM 696 N N . ILE A 1 89 ? 6.419 -3.911 -1.593 1.00 83.81 89 ILE A N 1
ATOM 697 C CA . ILE A 1 89 ? 5.649 -3.039 -0.699 1.00 83.81 89 ILE A CA 1
ATOM 698 C C . ILE A 1 89 ? 6.462 -2.696 0.554 1.00 83.81 89 ILE A C 1
ATOM 700 O O . ILE A 1 89 ? 6.543 -1.530 0.929 1.00 83.81 89 ILE A O 1
ATOM 704 N N . GLN A 1 90 ? 7.086 -3.687 1.196 1.00 85.12 90 GLN A N 1
ATOM 705 C CA . GLN A 1 90 ? 7.926 -3.452 2.369 1.00 85.12 90 GLN A CA 1
ATOM 706 C C . GLN A 1 90 ? 9.099 -2.521 2.041 1.00 85.12 90 GLN A C 1
ATOM 708 O O . GLN A 1 90 ? 9.340 -1.583 2.791 1.00 85.12 90 GLN A O 1
ATOM 713 N N . ILE A 1 91 ? 9.803 -2.747 0.928 1.00 84.12 91 ILE A N 1
ATOM 714 C CA . ILE A 1 91 ? 10.916 -1.893 0.492 1.00 84.12 91 ILE A CA 1
ATOM 715 C C . ILE A 1 91 ? 10.423 -0.462 0.254 1.00 84.12 91 ILE A C 1
ATOM 717 O O . ILE A 1 91 ? 11.004 0.475 0.795 1.00 84.12 91 ILE A O 1
ATOM 721 N N . LEU A 1 92 ? 9.320 -0.290 -0.479 1.00 82.50 92 LEU A N 1
ATOM 722 C CA . LEU A 1 92 ? 8.730 1.023 -0.757 1.00 82.50 92 LEU A CA 1
ATOM 723 C C . LEU A 1 92 ? 8.302 1.761 0.520 1.00 82.50 92 LEU A C 1
ATOM 725 O O . LEU A 1 92 ? 8.437 2.982 0.591 1.00 82.50 92 LEU A O 1
ATOM 729 N N . LEU A 1 93 ? 7.815 1.034 1.530 1.00 79.81 93 LEU A N 1
ATOM 730 C CA . LEU A 1 93 ? 7.470 1.593 2.839 1.00 79.81 93 LEU A CA 1
ATOM 731 C C . LEU A 1 93 ? 8.706 1.905 3.698 1.00 79.81 93 LEU A C 1
ATOM 733 O O . LEU A 1 93 ? 8.678 2.861 4.465 1.00 79.81 93 LEU A O 1
ATOM 737 N N . SER A 1 94 ? 9.779 1.116 3.588 1.00 77.69 94 SER A N 1
ATOM 738 C CA . SER A 1 94 ? 11.027 1.300 4.343 1.00 77.69 94 SER A CA 1
ATOM 739 C C . SER A 1 94 ? 11.959 2.364 3.757 1.00 77.69 94 SER A C 1
ATOM 741 O O . SER A 1 94 ? 12.838 2.844 4.463 1.00 77.69 94 SER A O 1
ATOM 743 N N . MET A 1 95 ? 11.794 2.739 2.486 1.00 67.56 95 MET A N 1
ATOM 744 C CA . MET A 1 95 ? 12.553 3.814 1.828 1.00 67.56 95 MET A CA 1
ATOM 745 C C . MET A 1 95 ? 11.999 5.221 2.138 1.00 67.56 95 MET A C 1
ATOM 747 O O . MET A 1 95 ? 12.141 6.137 1.323 1.00 67.56 95 MET A O 1
ATOM 751 N N . ASN A 1 96 ? 11.321 5.392 3.275 1.00 53.34 96 ASN A N 1
ATOM 752 C CA . ASN A 1 96 ? 10.690 6.645 3.685 1.00 53.34 96 ASN A CA 1
ATOM 753 C C . ASN A 1 96 ? 11.338 7.235 4.935 1.00 53.34 96 ASN A C 1
ATOM 755 O O . ASN A 1 96 ? 11.634 6.454 5.864 1.00 53.34 96 ASN A O 1
#

pLDDT: mean 71.24, std 15.12, range [36.97, 87.0]

Organism: NCBI:txid571298

Sequence (96 aa):
MAYFSILINENSNIPTVKAMMKDKRTDLDGEKQKRLLLRLVAEMSQTDTDLYYHPTSAIAQKLSEHVSKAPGLSSDERSLLTGLGWRDIQILLSMN

Radius of gyration: 22.45 Å; Cα contacts (8 Å, |Δi|>4): 41; chains: 1; bounding box: 42×19×82 Å

Solvent-accessible surface area (backbone atoms only — not comparable to full-atom values): 5866 Å² total; per-residue (Å²): 135,82,90,78,81,84,85,79,79,83,76,77,84,64,74,59,64,66,49,52,55,51,51,55,49,53,54,53,51,51,54,50,47,47,53,51,51,52,50,51,52,52,57,46,38,75,77,35,75,62,54,82,80,48,56,61,65,58,47,21,46,54,47,45,52,45,65,74,68,47,93,80,65,50,74,66,59,42,61,63,46,70,79,51,49,44,67,53,45,27,51,63,62,66,76,107